Protein AF-A0A7V1PH78-F1 (afdb_monomer_lite)

Structure (mmCIF, N/CA/C/O backbone):
data_AF-A0A7V1PH78-F1
#
_entry.id   AF-A0A7V1PH78-F1
#
loop_
_atom_site.group_PDB
_atom_site.id
_atom_site.type_symbol
_atom_site.label_atom_id
_atom_site.label_alt_id
_atom_site.label_comp_id
_atom_site.label_asym_id
_atom_site.label_entity_id
_atom_site.label_seq_id
_atom_site.pdbx_PDB_ins_code
_atom_site.Cartn_x
_atom_site.Cartn_y
_atom_site.Cartn_z
_atom_site.occupancy
_atom_site.B_iso_or_equiv
_atom_site.auth_seq_id
_atom_site.auth_comp_id
_atom_site.auth_asym_id
_atom_site.auth_atom_id
_atom_site.pdbx_PDB_model_num
ATOM 1 N N . MET A 1 1 ? -10.821 2.149 22.218 1.00 70.50 1 MET A N 1
ATOM 2 C CA . MET A 1 1 ? -11.804 2.161 21.112 1.00 70.50 1 MET A CA 1
ATOM 3 C C . MET A 1 1 ? -11.360 1.152 20.076 1.00 70.50 1 MET A C 1
ATOM 5 O O . MET A 1 1 ? -10.158 1.001 19.892 1.00 70.50 1 MET A O 1
ATOM 9 N N . GLU A 1 2 ? -12.297 0.454 19.442 1.00 85.88 2 GLU A N 1
ATOM 10 C CA . GLU A 1 2 ? -11.980 -0.431 18.319 1.00 85.88 2 GLU A CA 1
ATOM 11 C C . GLU A 1 2 ? -11.579 0.411 17.096 1.00 85.88 2 GLU A C 1
ATOM 13 O O . GLU A 1 2 ? -12.179 1.459 16.844 1.00 85.88 2 GLU A O 1
ATOM 18 N N . LYS A 1 3 ? -10.526 -0.003 16.381 1.00 94.06 3 LYS A N 1
ATOM 19 C CA . LYS A 1 3 ? -10.043 0.710 15.191 1.00 94.06 3 LYS A CA 1
ATOM 20 C C . LYS A 1 3 ? -10.927 0.393 13.989 1.00 94.06 3 LYS A C 1
ATOM 22 O O . LYS A 1 3 ? -11.349 -0.747 13.803 1.00 94.06 3 LYS A O 1
ATOM 27 N N . VAL A 1 4 ? -11.153 1.383 13.129 1.00 95.56 4 VAL A N 1
ATOM 28 C CA . VAL A 1 4 ? -11.822 1.176 11.839 1.00 95.56 4 VAL A CA 1
ATOM 29 C C . VAL A 1 4 ? -10.864 0.443 10.903 1.00 95.56 4 VAL A C 1
ATOM 31 O O . VAL A 1 4 ? -9.756 0.914 10.643 1.00 95.56 4 VAL A O 1
ATOM 34 N N . LYS A 1 5 ? -11.291 -0.706 10.378 1.00 94.94 5 LYS A N 1
ATOM 35 C CA . LYS A 1 5 ? -10.481 -1.534 9.476 1.00 94.94 5 LYS A CA 1
ATOM 36 C C . LYS A 1 5 ? -10.699 -1.125 8.025 1.00 94.94 5 LYS A C 1
ATOM 38 O O . LYS A 1 5 ? -11.834 -1.085 7.555 1.00 94.94 5 LYS A O 1
ATOM 43 N N . VAL A 1 6 ? -9.614 -0.854 7.305 1.00 94.50 6 VAL A N 1
ATOM 44 C CA . VAL A 1 6 ? -9.643 -0.431 5.899 1.00 94.50 6 VAL A CA 1
ATOM 45 C C . VAL A 1 6 ? -8.762 -1.355 5.069 1.00 94.50 6 VAL A C 1
ATOM 47 O O . VAL A 1 6 ? -7.568 -1.485 5.327 1.00 94.50 6 VAL A O 1
ATOM 50 N N . ALA A 1 7 ? -9.341 -1.970 4.038 1.00 95.00 7 ALA A N 1
ATOM 51 C CA . ALA A 1 7 ? -8.592 -2.716 3.034 1.00 95.00 7 ALA A CA 1
ATOM 52 C C . ALA A 1 7 ? -8.386 -1.845 1.788 1.00 95.00 7 ALA A C 1
ATOM 54 O O . ALA A 1 7 ? -9.339 -1.535 1.076 1.00 95.00 7 ALA A O 1
ATOM 55 N N . GLN A 1 8 ? -7.140 -1.462 1.516 1.00 94.38 8 GLN A N 1
ATOM 56 C CA . GLN A 1 8 ? -6.758 -0.800 0.271 1.00 94.38 8 GLN A CA 1
ATOM 57 C C . GLN A 1 8 ? -6.369 -1.869 -0.750 1.00 94.38 8 GLN A C 1
ATOM 59 O O . GLN A 1 8 ? -5.401 -2.602 -0.539 1.00 94.38 8 GLN A O 1
ATOM 64 N N . VAL A 1 9 ? -7.122 -1.977 -1.846 1.00 94.75 9 VAL A N 1
ATOM 65 C CA . VAL A 1 9 ? -6.891 -2.982 -2.894 1.00 94.75 9 VAL A CA 1
ATOM 66 C C . VAL A 1 9 ? -6.409 -2.296 -4.161 1.00 94.75 9 VAL A C 1
ATOM 68 O O . VAL A 1 9 ? -7.096 -1.435 -4.708 1.00 94.75 9 VAL A O 1
ATOM 71 N N . ILE A 1 10 ? -5.238 -2.693 -4.652 1.00 94.62 10 ILE A N 1
ATOM 72 C CA . ILE A 1 10 ? -4.671 -2.155 -5.888 1.00 94.62 10 ILE A CA 1
ATOM 73 C C . ILE A 1 10 ? -4.026 -3.258 -6.726 1.00 94.62 10 ILE A C 1
ATOM 75 O O .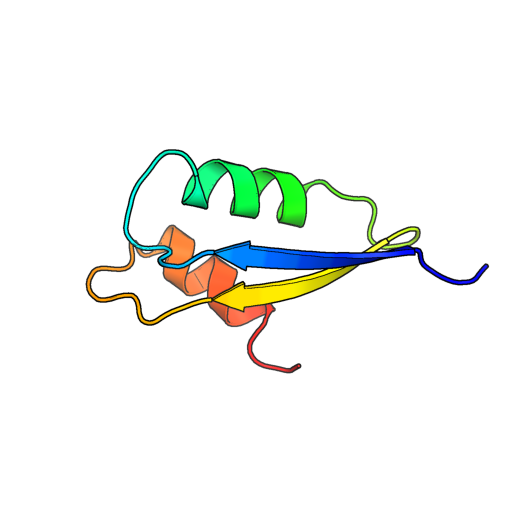 ILE A 1 10 ? -3.352 -4.156 -6.227 1.00 94.62 10 ILE A O 1
ATOM 79 N N . THR A 1 11 ? -4.224 -3.199 -8.040 1.00 94.00 11 THR A N 1
ATOM 80 C CA . THR A 1 11 ? -3.726 -4.225 -8.968 1.00 94.00 11 THR A CA 1
ATOM 81 C C . THR A 1 11 ? -2.215 -4.160 -9.172 1.00 94.00 11 THR A C 1
ATOM 83 O O . THR A 1 11 ? -1.592 -5.192 -9.411 1.00 94.00 11 THR A O 1
ATOM 86 N N . ARG A 1 12 ? -1.615 -2.967 -9.075 1.00 93.38 12 ARG A N 1
ATOM 87 C CA . ARG A 1 12 ? -0.179 -2.735 -9.278 1.00 93.38 12 ARG A CA 1
ATOM 88 C C . ARG A 1 12 ? 0.298 -1.447 -8.605 1.00 93.38 12 ARG A C 1
ATOM 90 O O . ARG A 1 12 ? -0.449 -0.481 -8.516 1.00 93.38 12 ARG A O 1
ATOM 97 N N . MET A 1 13 ? 1.563 -1.425 -8.195 1.00 94.69 13 MET A N 1
ATOM 98 C CA . MET A 1 13 ? 2.214 -0.314 -7.486 1.00 94.69 13 MET A CA 1
ATOM 99 C C . MET A 1 13 ? 3.380 0.307 -8.266 1.00 94.69 13 MET A C 1
ATOM 101 O O . MET A 1 13 ? 4.113 1.130 -7.736 1.00 94.69 13 MET A O 1
ATOM 105 N N . ASP A 1 14 ? 3.618 -0.090 -9.512 1.00 92.88 14 ASP A N 1
ATOM 106 C CA . ASP A 1 14 ? 4.732 0.402 -10.336 1.00 92.88 14 ASP A CA 1
ATOM 107 C C . ASP A 1 14 ? 4.353 1.565 -11.272 1.00 92.88 14 ASP A C 1
ATOM 109 O O . ASP A 1 14 ? 5.192 2.018 -12.046 1.00 92.88 14 ASP A O 1
ATOM 113 N N . TRP A 1 15 ? 3.119 2.072 -11.198 1.00 86.81 15 TRP A N 1
ATOM 114 C CA . TRP A 1 15 ? 2.635 3.229 -11.965 1.00 86.81 15 TRP A CA 1
ATOM 115 C C . TRP A 1 15 ? 2.356 4.430 -11.061 1.00 86.81 15 TRP A C 1
ATOM 117 O O . TRP A 1 15 ? 2.078 4.261 -9.879 1.00 86.81 15 TRP A O 1
ATOM 127 N N . ALA A 1 16 ? 2.417 5.638 -11.622 1.00 85.81 16 ALA A N 1
ATOM 128 C CA . ALA A 1 16 ? 2.001 6.858 -10.933 1.00 85.81 16 ALA A CA 1
ATOM 129 C C . ALA A 1 16 ? 0.466 6.961 -10.840 1.00 85.81 16 ALA A C 1
ATOM 131 O O . ALA A 1 16 ? -0.272 6.169 -11.434 1.00 85.81 16 ALA A O 1
ATOM 132 N N . GLY A 1 17 ? -0.027 7.956 -10.104 1.00 90.62 17 GLY A N 1
ATOM 133 C CA . GLY A 1 17 ? -1.462 8.218 -9.982 1.00 90.62 17 GLY A CA 1
ATOM 134 C C . GLY A 1 17 ? -2.075 7.385 -8.865 1.00 90.62 17 GLY A C 1
ATOM 135 O O . GLY A 1 17 ? -1.881 7.701 -7.695 1.00 90.62 17 GLY A O 1
ATOM 136 N N . SER A 1 18 ? -2.796 6.308 -9.185 1.00 92.44 18 SER A N 1
ATOM 137 C CA . SER A 1 18 ? -3.504 5.518 -8.164 1.00 92.44 18 SER A CA 1
ATOM 138 C C . SER A 1 18 ? -2.576 4.942 -7.090 1.00 92.44 18 SER A C 1
ATOM 140 O O . SER A 1 18 ? -2.934 4.962 -5.916 1.00 92.44 18 SER A O 1
ATOM 142 N N . ALA A 1 19 ? 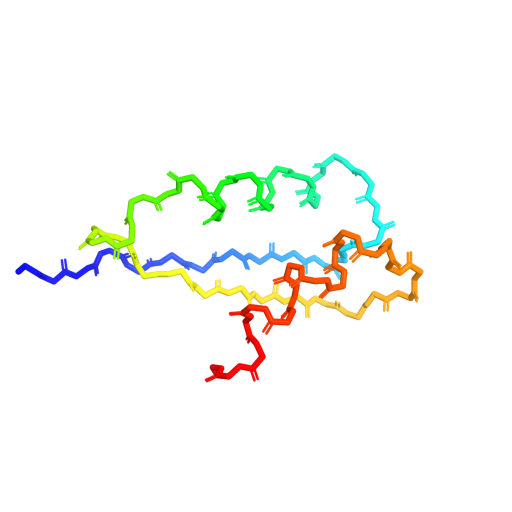-1.371 4.487 -7.451 1.00 93.88 19 ALA A N 1
ATOM 143 C CA . ALA A 1 19 ? -0.411 3.995 -6.459 1.00 93.88 19 ALA A CA 1
ATOM 144 C C . ALA A 1 19 ? 0.080 5.113 -5.524 1.00 93.88 19 ALA A C 1
ATOM 146 O O . ALA A 1 19 ? 0.275 4.881 -4.331 1.00 93.88 19 ALA A O 1
ATOM 147 N N . ASP A 1 20 ? 0.241 6.335 -6.045 1.00 93.12 20 ASP A N 1
ATOM 148 C CA . ASP A 1 20 ? 0.592 7.494 -5.226 1.00 93.12 20 ASP A CA 1
ATOM 149 C C . ASP A 1 20 ? -0.534 7.861 -4.269 1.00 93.12 20 ASP A C 1
ATOM 151 O O . ASP A 1 20 ? -0.260 8.130 -3.104 1.00 93.12 20 ASP A O 1
ATOM 155 N N . ILE A 1 21 ? -1.785 7.817 -4.733 1.00 93.81 21 ILE A N 1
ATOM 156 C CA . ILE A 1 21 ? -2.963 8.077 -3.900 1.00 93.81 21 ILE A CA 1
ATOM 157 C C . ILE A 1 21 ? -3.055 7.045 -2.775 1.00 93.81 21 ILE A C 1
ATOM 159 O O . ILE A 1 21 ? -3.178 7.431 -1.616 1.00 93.81 21 ILE A O 1
ATOM 163 N N . VAL A 1 22 ? -2.935 5.748 -3.084 1.00 94.19 22 VAL A N 1
ATOM 164 C CA . VAL A 1 22 ? -2.957 4.682 -2.065 1.00 94.19 22 VAL A CA 1
ATOM 165 C C . VAL A 1 22 ? -1.867 4.906 -1.026 1.00 94.19 22 VAL A C 1
ATOM 167 O O . VAL A 1 22 ? -2.140 4.838 0.172 1.00 94.19 22 VAL A O 1
ATOM 170 N N . ARG A 1 23 ? -0.648 5.228 -1.466 1.00 93.12 23 ARG A N 1
ATOM 171 C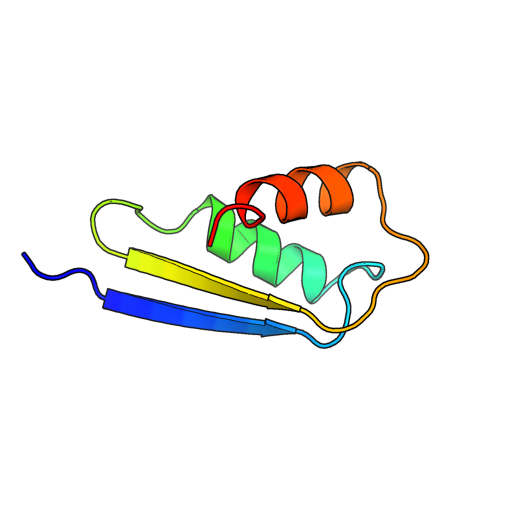 CA . ARG A 1 23 ? 0.467 5.511 -0.564 1.00 93.12 23 ARG A CA 1
ATOM 172 C C . ARG A 1 23 ? 0.187 6.734 0.312 1.00 93.12 23 ARG A C 1
ATOM 174 O O . ARG A 1 23 ? 0.302 6.629 1.525 1.00 93.12 23 ARG A O 1
ATOM 181 N N . ILE A 1 24 ? -0.241 7.852 -0.277 1.00 93.06 24 ILE A N 1
ATOM 182 C CA . ILE A 1 24 ? -0.565 9.088 0.453 1.00 93.06 24 ILE A CA 1
ATOM 183 C C . ILE A 1 24 ? -1.661 8.833 1.490 1.00 93.06 24 ILE A C 1
ATOM 185 O O . ILE A 1 24 ? -1.490 9.199 2.647 1.00 93.06 24 ILE A O 1
ATOM 189 N N . LEU A 1 25 ? -2.761 8.179 1.114 1.00 92.56 25 LEU A N 1
ATOM 190 C CA . LEU A 1 25 ? -3.847 7.869 2.047 1.00 92.56 25 LEU A CA 1
ATOM 191 C C . LEU A 1 25 ? -3.351 6.996 3.198 1.00 92.56 25 LEU A C 1
ATOM 193 O O . LEU A 1 25 ? -3.621 7.279 4.360 1.00 92.56 25 LEU A O 1
ATOM 197 N N . THR A 1 26 ? -2.581 5.963 2.874 1.00 92.25 26 THR A N 1
ATOM 198 C CA . THR A 1 26 ? -2.069 5.018 3.864 1.00 92.25 26 THR A CA 1
ATOM 199 C C . THR A 1 26 ? -1.066 5.664 4.825 1.00 92.25 26 THR A C 1
ATOM 201 O O . THR A 1 26 ? -1.071 5.359 6.012 1.00 92.25 26 THR A O 1
ATOM 204 N N . GLU A 1 27 ? -0.224 6.575 4.332 1.00 90.31 27 GLU A N 1
ATOM 205 C CA . GLU A 1 27 ? 0.774 7.298 5.132 1.00 90.31 27 GLU A CA 1
ATOM 206 C C . GLU A 1 27 ? 0.148 8.367 6.047 1.00 90.31 27 GLU A C 1
ATOM 208 O O . GLU A 1 27 ? 0.717 8.661 7.095 1.00 90.31 27 GLU A O 1
ATOM 213 N N . ASN A 1 28 ? -1.001 8.943 5.669 1.00 92.69 28 ASN A N 1
ATOM 214 C CA . ASN A 1 28 ? -1.606 10.087 6.369 1.00 92.69 28 ASN A CA 1
ATOM 215 C C . ASN A 1 28 ? -2.802 9.731 7.263 1.00 92.69 28 ASN A C 1
ATOM 217 O O . ASN A 1 28 ? -3.248 10.568 8.047 1.00 92.69 28 ASN A O 1
ATOM 221 N N . LEU A 1 29 ? -3.352 8.522 7.151 1.00 91.75 29 LEU A N 1
ATOM 222 C CA . LEU A 1 29 ? -4.440 8.090 8.023 1.00 91.75 29 LEU A CA 1
ATOM 223 C C . LEU A 1 29 ? -3.947 7.891 9.464 1.00 91.75 29 LEU A C 1
ATOM 225 O O . LEU A 1 29 ? -2.890 7.312 9.717 1.00 91.75 29 LEU A O 1
ATOM 229 N N . ASP A 1 30 ? -4.754 8.370 10.411 1.00 93.12 30 ASP A N 1
ATOM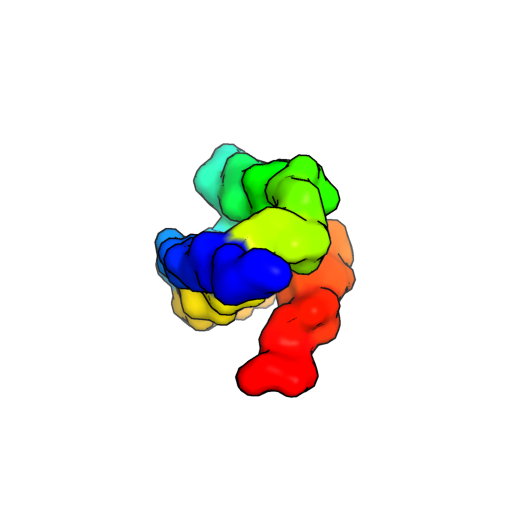 230 C CA . ASP A 1 30 ? -4.485 8.302 11.848 1.00 93.12 30 ASP A CA 1
ATOM 231 C C . ASP A 1 30 ? -4.403 6.841 12.322 1.00 93.12 30 ASP A C 1
ATOM 233 O O . ASP A 1 30 ? -5.409 6.126 12.374 1.00 93.12 30 ASP A O 1
ATOM 237 N N . LYS A 1 31 ? -3.196 6.405 12.690 1.00 89.75 31 LYS A N 1
ATOM 238 C CA . LYS A 1 31 ? -2.905 5.021 13.088 1.00 89.75 31 LYS A CA 1
ATOM 239 C C . LYS A 1 31 ? -3.603 4.601 14.382 1.00 89.75 31 LYS A C 1
ATOM 241 O O . LYS A 1 31 ? -3.733 3.398 14.621 1.00 89.75 31 LYS A O 1
ATOM 246 N N . ASP A 1 32 ? -4.058 5.540 15.208 1.00 93.44 32 ASP A N 1
ATOM 247 C CA . ASP A 1 32 ? -4.785 5.230 16.442 1.00 93.44 32 ASP A CA 1
ATOM 248 C C . ASP A 1 32 ? -6.271 4.977 16.177 1.00 93.44 32 ASP A C 1
ATOM 250 O O . ASP A 1 32 ? -6.920 4.257 16.937 1.00 93.44 32 ASP A O 1
ATOM 254 N N . LYS A 1 33 ? -6.795 5.498 15.061 1.00 95.44 33 LYS A N 1
ATOM 255 C CA . LYS A 1 33 ? -8.192 5.326 14.639 1.00 95.44 33 LYS A CA 1
ATOM 256 C C . LYS A 1 33 ? -8.377 4.255 13.573 1.00 95.44 33 LYS A C 1
ATOM 258 O O . LYS A 1 33 ? -9.430 3.620 13.547 1.00 95.44 33 LYS A O 1
ATOM 263 N N . TYR A 1 34 ? -7.384 4.060 12.710 1.00 95.56 34 TYR A N 1
ATOM 264 C CA . TYR A 1 34 ? -7.488 3.200 11.536 1.00 95.56 34 TYR A CA 1
ATOM 265 C C . TYR A 1 34 ? -6.455 2.075 11.554 1.00 95.56 34 TYR A C 1
ATOM 267 O O . TYR A 1 34 ? -5.278 2.279 11.845 1.00 95.56 34 TYR A O 1
ATOM 275 N N . GLU A 1 35 ? -6.906 0.880 11.189 1.00 92.88 35 GLU A N 1
ATOM 276 C CA . GLU A 1 35 ? -6.065 -0.276 10.890 1.00 92.88 35 GLU A CA 1
ATOM 277 C C . GLU A 1 35 ? -6.121 -0.523 9.381 1.00 92.88 35 GLU A C 1
ATOM 279 O O . GLU A 1 35 ? -7.188 -0.801 8.828 1.00 92.88 35 GLU A O 1
ATOM 284 N N . ILE A 1 36 ? -4.983 -0.382 8.698 1.00 93.00 36 ILE A N 1
ATOM 285 C CA . ILE A 1 36 ? -4.925 -0.450 7.236 1.00 93.00 36 ILE A CA 1
ATOM 286 C C . ILE A 1 36 ? -4.253 -1.742 6.808 1.00 93.00 36 ILE A C 1
ATOM 288 O O . ILE A 1 36 ? -3.104 -2.003 7.159 1.00 93.00 36 ILE A O 1
ATOM 292 N N . LYS A 1 37 ? -4.952 -2.501 5.966 1.00 93.62 37 LYS A N 1
ATOM 293 C CA . LYS A 1 37 ? -4.395 -3.635 5.238 1.00 93.62 37 LYS A CA 1
ATOM 294 C C . LYS A 1 37 ? -4.249 -3.275 3.768 1.00 93.62 37 LYS A C 1
ATOM 296 O O . LYS A 1 37 ? -5.191 -2.793 3.140 1.00 93.62 37 LYS A O 1
ATOM 301 N N . LEU A 1 38 ? -3.074 -3.541 3.215 1.00 94.25 38 LEU A N 1
ATOM 302 C CA . LEU A 1 38 ? -2.774 -3.307 1.811 1.00 94.25 38 LEU A CA 1
ATOM 303 C C . LEU A 1 38 ? -2.785 -4.640 1.048 1.00 94.25 38 LEU A C 1
ATOM 305 O O . LEU A 1 38 ? -2.047 -5.559 1.388 1.00 94.25 38 LEU A O 1
ATOM 309 N N . ILE A 1 39 ? -3.622 -4.743 0.015 1.00 94.19 39 ILE A N 1
ATOM 310 C CA . ILE A 1 39 ? -3.729 -5.910 -0.869 1.00 94.19 39 ILE A CA 1
ATOM 311 C C . ILE A 1 39 ? -3.258 -5.484 -2.257 1.00 94.19 39 ILE A C 1
ATOM 313 O O . ILE A 1 39 ? -3.893 -4.661 -2.918 1.00 94.19 39 ILE A O 1
ATOM 317 N N . VAL A 1 40 ? -2.125 -6.034 -2.689 1.00 93.94 40 VAL A N 1
ATOM 318 C CA . VAL A 1 40 ? -1.415 -5.588 -3.893 1.00 93.94 40 VAL A CA 1
ATOM 319 C C . VAL A 1 40 ? -1.231 -6.745 -4.866 1.00 93.94 40 VAL A C 1
ATOM 321 O O . VAL A 1 40 ? -0.750 -7.817 -4.500 1.00 93.94 40 VAL A O 1
ATOM 324 N N . GLY A 1 41 ? -1.594 -6.518 -6.127 1.00 92.62 41 GLY A N 1
ATOM 325 C CA . GLY A 1 41 ? -1.269 -7.427 -7.223 1.00 92.62 41 GLY A CA 1
ATOM 326 C C . GLY A 1 41 ? 0.205 -7.351 -7.649 1.00 92.62 41 GLY A C 1
ATOM 327 O O . GLY A 1 41 ? 0.975 -6.479 -7.237 1.00 92.62 41 GLY A O 1
ATOM 328 N N . LYS A 1 42 ? 0.635 -8.290 -8.500 1.00 92.12 42 LYS A N 1
ATOM 329 C CA . LYS A 1 42 ? 2.037 -8.375 -8.941 1.00 92.12 42 LYS A CA 1
ATOM 330 C C . LYS A 1 42 ? 2.480 -7.083 -9.640 1.00 92.12 42 LYS A C 1
ATOM 332 O O . LYS A 1 42 ? 1.908 -6.687 -10.650 1.00 92.12 42 LYS A O 1
ATOM 337 N N . SER A 1 43 ? 3.558 -6.484 -9.141 1.00 92.94 43 SER A N 1
ATOM 338 C CA . SER A 1 43 ? 4.205 -5.299 -9.721 1.00 92.94 43 SER A CA 1
ATOM 339 C C . SER A 1 43 ? 5.591 -5.677 -10.240 1.00 92.94 43 SER A C 1
ATOM 341 O O . SER A 1 43 ? 6.284 -6.455 -9.587 1.00 92.94 43 SER A O 1
ATOM 343 N N . LYS A 1 44 ? 6.006 -5.159 -11.404 1.00 90.75 44 LYS A N 1
ATOM 344 C CA . LYS A 1 44 ? 7.296 -5.533 -12.020 1.00 90.75 44 LYS A CA 1
AT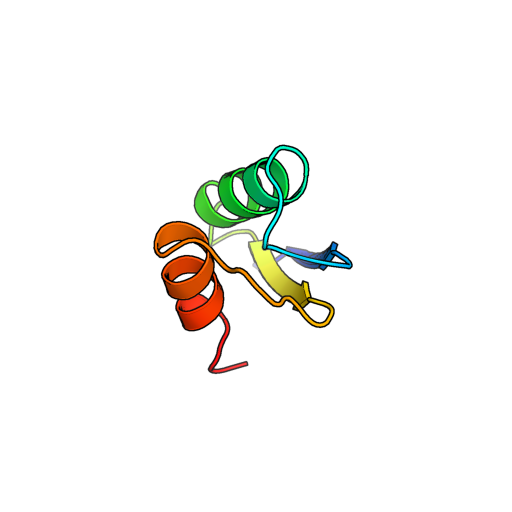OM 345 C C . LYS A 1 44 ? 8.372 -4.477 -11.789 1.00 90.75 44 LYS A C 1
ATOM 347 O O . LYS A 1 44 ? 9.445 -4.794 -11.286 1.00 90.75 44 LYS A O 1
ATOM 352 N N . ASN A 1 45 ? 8.069 -3.220 -12.107 1.00 92.88 45 ASN A N 1
ATOM 353 C CA . ASN A 1 45 ? 9.068 -2.149 -12.180 1.00 92.88 45 ASN A CA 1
ATOM 354 C C . ASN A 1 45 ? 8.887 -1.130 -11.050 1.00 92.88 45 ASN A C 1
ATOM 356 O O . ASN A 1 45 ? 8.690 0.058 -11.287 1.00 92.88 45 ASN A O 1
ATOM 360 N N . LEU A 1 46 ? 8.906 -1.605 -9.803 1.00 92.75 46 LEU A N 1
ATOM 361 C CA . LEU A 1 46 ? 8.687 -0.743 -8.642 1.00 92.75 46 LEU A CA 1
ATOM 362 C C . LEU A 1 46 ? 9.782 0.318 -8.517 1.00 92.75 46 LEU A C 1
ATOM 364 O O . LEU A 1 46 ? 10.976 0.001 -8.477 1.00 92.75 46 LEU A O 1
ATOM 368 N N . THR A 1 47 ? 9.359 1.569 -8.349 1.00 92.44 47 THR A N 1
ATOM 369 C CA . THR A 1 47 ? 10.254 2.650 -7.937 1.00 92.44 47 THR A CA 1
ATOM 370 C C . THR A 1 47 ? 10.814 2.360 -6.537 1.00 92.44 47 THR A C 1
ATOM 372 O O . THR A 1 47 ? 10.151 1.688 -5.737 1.00 92.44 47 THR A O 1
ATOM 375 N N . PRO A 1 48 ? 12.003 2.881 -6.177 1.00 92.75 48 PRO A N 1
ATOM 376 C CA . PRO A 1 48 ? 12.546 2.726 -4.825 1.00 92.75 48 PRO A CA 1
ATOM 377 C C . PRO A 1 48 ? 11.564 3.166 -3.731 1.00 92.75 48 PRO A C 1
ATOM 379 O O . PRO A 1 48 ? 11.476 2.533 -2.683 1.00 92.75 48 PRO A O 1
ATOM 382 N N . LYS A 1 49 ? 10.777 4.212 -4.009 1.00 91.56 49 LYS A N 1
ATOM 383 C CA . LYS A 1 49 ? 9.732 4.723 -3.117 1.00 91.56 49 LYS A CA 1
ATOM 384 C C . LYS A 1 49 ? 8.650 3.679 -2.843 1.00 91.56 49 LYS A C 1
ATOM 386 O O . LYS A 1 49 ? 8.336 3.416 -1.687 1.00 91.56 49 LYS A O 1
ATOM 391 N N . ASN A 1 50 ? 8.124 3.050 -3.893 1.00 91.75 50 ASN A N 1
ATOM 392 C CA . ASN A 1 50 ? 7.053 2.066 -3.750 1.00 91.75 50 ASN A CA 1
ATOM 393 C C . ASN A 1 50 ? 7.568 0.735 -3.186 1.00 91.75 50 ASN A C 1
ATOM 395 O O . ASN A 1 50 ? 6.826 0.067 -2.477 1.00 91.75 50 ASN A O 1
ATOM 399 N N . LYS A 1 51 ? 8.845 0.381 -3.407 1.00 92.94 51 LYS A N 1
ATOM 400 C CA . LYS A 1 51 ? 9.483 -0.747 -2.703 1.00 92.94 51 LYS A CA 1
ATOM 401 C C . LYS A 1 51 ? 9.500 -0.528 -1.188 1.00 92.94 51 LYS A C 1
ATOM 403 O O . LYS A 1 51 ? 8.978 -1.366 -0.466 1.00 92.94 51 LYS A O 1
ATOM 408 N N . ARG A 1 52 ? 10.015 0.622 -0.732 1.00 92.06 52 ARG A N 1
ATOM 409 C CA . ARG A 1 52 ? 10.064 0.975 0.701 1.00 92.06 52 ARG A CA 1
ATOM 410 C C . ARG A 1 52 ? 8.678 1.015 1.334 1.00 92.06 52 ARG A C 1
ATOM 412 O O . ARG A 1 52 ? 8.486 0.506 2.426 1.00 92.06 52 ARG A O 1
ATOM 419 N N . PHE A 1 53 ? 7.704 1.589 0.631 1.00 92.25 53 PHE A N 1
ATOM 420 C CA . PHE A 1 53 ? 6.321 1.598 1.099 1.00 92.25 53 PHE A CA 1
ATOM 421 C C . PHE A 1 53 ? 5.771 0.179 1.302 1.00 92.25 53 PHE A C 1
ATOM 423 O O . PHE A 1 53 ? 5.172 -0.093 2.335 1.00 92.25 53 PHE A O 1
ATOM 430 N N . LEU A 1 54 ? 6.001 -0.740 0.356 1.00 91.94 54 LEU A N 1
ATOM 431 C CA . LEU A 1 54 ? 5.538 -2.127 0.476 1.00 91.94 54 LEU A CA 1
ATOM 432 C C . LEU A 1 54 ? 6.245 -2.905 1.595 1.00 91.94 54 LEU A C 1
ATOM 434 O O . LEU A 1 54 ? 5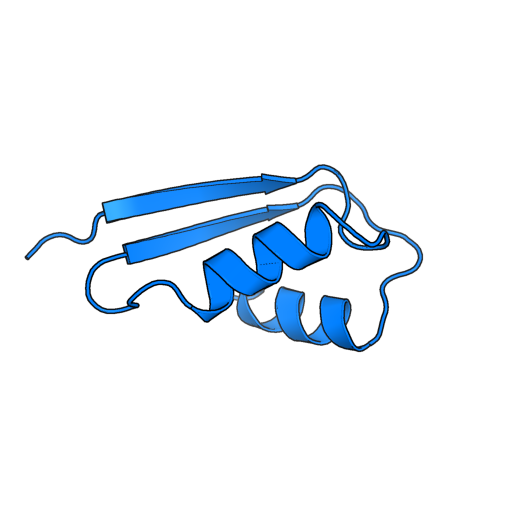.635 -3.795 2.182 1.00 91.94 54 LEU A O 1
ATOM 438 N N . GLU A 1 55 ? 7.496 -2.572 1.920 1.00 91.25 55 GLU A N 1
ATOM 439 C CA . GLU A 1 55 ? 8.211 -3.169 3.057 1.00 91.25 55 GLU A CA 1
ATOM 440 C C . GLU A 1 55 ? 7.498 -2.900 4.389 1.00 91.25 55 GLU A C 1
ATOM 442 O O . GLU A 1 55 ? 7.472 -3.783 5.239 1.00 91.25 55 GLU A O 1
ATOM 447 N N . CYS A 1 56 ? 6.816 -1.759 4.541 1.00 86.19 56 CYS A N 1
ATOM 448 C CA . CYS A 1 56 ? 6.019 -1.453 5.735 1.00 86.19 56 CYS A CA 1
ATOM 449 C C . CYS A 1 56 ? 4.804 -2.381 5.940 1.00 86.19 56 CYS A C 1
ATOM 451 O O . CYS A 1 56 ? 4.198 -2.348 7.007 1.00 86.19 56 CYS A O 1
ATOM 453 N N . PHE A 1 57 ? 4.430 -3.181 4.935 1.00 85.62 57 PHE A N 1
ATOM 454 C CA . PHE A 1 57 ? 3.273 -4.086 4.970 1.00 85.62 57 PHE A CA 1
ATOM 455 C C . PHE A 1 57 ? 3.664 -5.563 4.892 1.00 85.62 57 PHE A C 1
ATOM 457 O O . PHE A 1 57 ? 2.789 -6.414 4.754 1.00 85.62 57 PHE A O 1
ATOM 464 N N . ARG A 1 58 ? 4.964 -5.875 4.952 1.00 74.88 58 ARG A N 1
ATOM 465 C CA . ARG A 1 58 ? 5.492 -7.223 4.710 1.00 74.88 58 ARG A CA 1
ATOM 466 C C . ARG A 1 58 ? 5.347 -8.177 5.905 1.00 74.88 58 ARG A C 1
ATOM 468 O O . ARG A 1 58 ? 5.488 -9.379 5.709 1.00 74.88 58 ARG A O 1
ATOM 475 N N . ASP A 1 59 ? 5.003 -7.645 7.078 1.00 61.03 59 ASP A N 1
ATOM 476 C CA . ASP A 1 59 ? 4.863 -8.381 8.344 1.00 61.03 59 ASP A CA 1
ATOM 477 C C . ASP A 1 59 ? 3.393 -8.646 8.754 1.00 61.03 59 ASP A C 1
ATOM 479 O O . ASP A 1 59 ? 3.122 -8.917 9.923 1.00 61.03 59 ASP A O 1
ATOM 483 N N . ASN A 1 60 ? 2.436 -8.558 7.816 1.00 46.16 60 ASN A N 1
ATOM 484 C CA . ASN A 1 60 ? 1.011 -8.869 8.042 1.00 46.16 60 ASN A CA 1
ATOM 485 C C . ASN A 1 60 ? 0.557 -10.170 7.375 1.00 46.16 60 ASN A C 1
ATOM 487 O O . ASN A 1 60 ? 0.945 -10.409 6.209 1.00 46.16 60 ASN A O 1
#

pLDDT: mean 90.53, std 8.18, range [46.16, 95.56]

Foldseek 3Di:
DDAAEEEAEDAELQDPDPNVVSLVCVVPDDPVRYDYAYHYHDYDHHDPVSVVSVVVRPVD

Radius of gyration: 11.71 Å; chains: 1; bounding box: 24×19×33 Å

Secondary structure (DSSP, 8-state):
-PPEEEEEEES-SSSSSHHHHHHHHHHHS-TTTEEEEEEE---SS--HHHHHHHHTTTT-

Sequence (60 aa):
MEKVKVAQVITRMDWAGSADIVRILTENLDKDKYEIKLIVGKSKNLTPKNKRFLECFRDN